Protein AF-A0AAT9I0G4-F1 (afdb_monomer_lite)

Foldseek 3Di:
DDDPVRVVVVVVCVVVVDDPPDWPDPDDQQLDLVSLVVLVVQLVVCVVVVVVVSNVVSCCSQCNPGPSNVSSVVSVVVVPDDPPDD

Radius of gyration: 19.31 Å; chains: 1; bounding box: 54×39×40 Å

pLDDT: mean 76.31, std 15.45, range [47.84, 97.44]

Secondary structure (DSSP, 8-state):
---HHHHHHHHHHHHHH----S-S--S----SHHHHHHHHHHHHHHHHHT-HHHHHHHHHHHHSS-TTHHHHHHHHHHHHSPP---

Sequence (86 aa):
MHGPFEEQAARVAELVGKRPTQCPCETGHPTDREAVTGLLDEADSARKAGDIEALRGHLTRLLGPCPAAPTRAAVMRDIVKPPQKG

Structure (mmCIF, N/CA/C/O backbone):
data_AF-A0AAT9I0G4-F1
#
_entry.id   AF-A0AAT9I0G4-F1
#
loop_
_atom_site.group_PDB
_atom_site.id
_atom_site.type_symbol
_atom_site.label_atom_id
_atom_site.label_alt_id
_atom_site.label_comp_id
_atom_site.label_asym_id
_atom_site.label_entity_id
_atom_site.label_seq_id
_atom_site.pdbx_PDB_ins_code
_atom_site.Cartn_x
_atom_site.Cartn_y
_atom_site.Cartn_z
_atom_site.occupancy
_atom_site.B_iso_or_equiv
_atom_site.auth_seq_id
_atom_site.auth_comp_id
_atom_site.auth_asym_id
_atom_site.auth_atom_id
_atom_site.pdbx_PDB_model_num
ATOM 1 N N . MET A 1 1 ? 41.391 -6.437 -24.941 1.00 51.34 1 MET A N 1
ATOM 2 C CA . MET A 1 1 ? 41.682 -6.416 -23.495 1.00 51.34 1 MET A CA 1
ATOM 3 C C . MET A 1 1 ? 40.816 -5.304 -22.940 1.00 51.34 1 MET A C 1
ATOM 5 O O . MET A 1 1 ? 41.146 -4.149 -23.171 1.00 51.34 1 MET A O 1
ATOM 9 N N . HIS A 1 2 ? 39.640 -5.643 -22.413 1.00 55.72 2 HIS A N 1
ATOM 10 C CA . HIS A 1 2 ? 38.706 -4.633 -21.922 1.00 55.72 2 HIS A CA 1
ATOM 11 C C . HIS A 1 2 ? 39.220 -4.082 -20.595 1.00 55.72 2 HIS A C 1
ATOM 13 O O . HIS A 1 2 ? 39.708 -4.838 -19.757 1.00 55.72 2 HIS A O 1
ATOM 19 N N . GLY A 1 3 ? 39.211 -2.760 -20.450 1.00 47.84 3 GLY A N 1
ATOM 20 C CA . GLY A 1 3 ? 39.686 -2.108 -19.233 1.00 47.84 3 GLY A CA 1
ATOM 21 C C . GLY A 1 3 ? 38.763 -2.419 -18.046 1.00 47.84 3 GLY A C 1
ATOM 22 O O . GLY A 1 3 ? 37.586 -2.721 -18.251 1.00 47.84 3 GLY A O 1
ATOM 23 N N . PRO A 1 4 ? 39.236 -2.281 -16.795 1.00 64.88 4 PRO A N 1
ATOM 24 C CA . PRO A 1 4 ? 38.445 -2.601 -15.599 1.00 64.88 4 PRO A CA 1
ATOM 25 C C . PRO A 1 4 ? 37.111 -1.831 -15.528 1.00 64.88 4 PRO A C 1
ATOM 27 O O . PRO A 1 4 ? 36.131 -2.324 -14.975 1.00 64.88 4 PRO A O 1
ATOM 30 N N . PHE A 1 5 ? 37.043 -0.650 -16.146 1.00 62.81 5 PHE A N 1
ATOM 31 C CA . PHE A 1 5 ? 35.824 0.154 -16.254 1.00 62.81 5 PHE A CA 1
ATOM 32 C C . PHE A 1 5 ? 34.792 -0.413 -17.239 1.00 62.81 5 PHE A C 1
ATOM 34 O O . PHE A 1 5 ? 33.592 -0.294 -17.002 1.00 62.81 5 PHE A O 1
ATOM 41 N N . GLU A 1 6 ? 35.231 -1.048 -18.326 1.00 69.38 6 GLU A N 1
ATOM 42 C CA . GLU A 1 6 ? 34.345 -1.646 -19.332 1.00 69.38 6 GLU A CA 1
ATOM 43 C C . GLU A 1 6 ? 33.714 -2.936 -18.795 1.00 69.38 6 GLU A C 1
ATOM 45 O O . GLU A 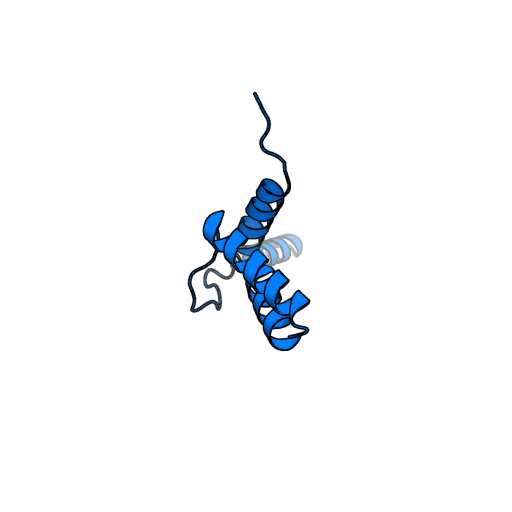1 6 ? 32.519 -3.166 -18.974 1.00 69.38 6 GLU A O 1
ATOM 50 N N . GLU A 1 7 ? 34.480 -3.727 -18.038 1.00 66.31 7 GLU A N 1
ATOM 51 C CA . GLU A 1 7 ? 33.959 -4.890 -17.311 1.00 66.31 7 GLU A CA 1
ATOM 52 C C . GLU A 1 7 ? 32.967 -4.483 -16.213 1.00 66.31 7 GLU A C 1
ATOM 54 O O . GLU A 1 7 ? 31.945 -5.143 -16.011 1.00 66.31 7 GLU A O 1
ATOM 59 N N . GLN A 1 8 ? 33.223 -3.368 -15.523 1.00 67.56 8 GLN A N 1
ATOM 60 C CA . GLN A 1 8 ? 32.311 -2.832 -14.517 1.00 67.56 8 GLN A CA 1
ATOM 61 C C . GLN A 1 8 ? 31.013 -2.308 -15.148 1.00 67.56 8 GLN A C 1
ATOM 63 O O . GLN A 1 8 ? 29.931 -2.603 -14.642 1.00 67.56 8 GLN A O 1
ATOM 68 N N . ALA A 1 9 ? 31.097 -1.596 -16.274 1.00 68.94 9 ALA A N 1
ATOM 69 C CA . ALA A 1 9 ? 29.931 -1.129 -17.021 1.00 68.94 9 ALA A CA 1
ATOM 70 C C . ALA A 1 9 ? 29.087 -2.297 -17.557 1.00 68.94 9 ALA A C 1
ATOM 72 O O . ALA A 1 9 ? 27.862 -2.267 -17.440 1.00 68.94 9 ALA A O 1
ATOM 73 N N . ALA A 1 10 ? 29.727 -3.357 -18.062 1.00 68.81 10 ALA A N 1
ATOM 74 C CA . ALA A 1 10 ? 29.046 -4.573 -18.500 1.00 68.81 10 ALA A CA 1
ATOM 75 C C . ALA A 1 10 ? 28.327 -5.282 -17.339 1.00 68.81 10 ALA A C 1
ATOM 77 O O . ALA A 1 10 ? 27.159 -5.643 -17.471 1.00 68.81 10 ALA A O 1
ATOM 78 N N . ARG A 1 11 ? 28.970 -5.404 -16.168 1.00 66.56 11 ARG A N 1
ATOM 79 C CA . ARG A 1 11 ? 28.347 -5.983 -14.962 1.00 66.56 11 ARG A CA 1
ATOM 80 C C . ARG A 1 11 ? 27.181 -5.148 -14.436 1.00 66.56 11 ARG A C 1
ATOM 82 O O . ARG A 1 11 ? 26.167 -5.703 -14.023 1.00 66.56 11 ARG A O 1
ATOM 89 N N . VAL A 1 12 ? 27.298 -3.821 -14.457 1.00 67.06 12 VAL A N 1
ATOM 90 C CA . VAL A 1 12 ? 26.193 -2.925 -14.085 1.00 67.06 12 V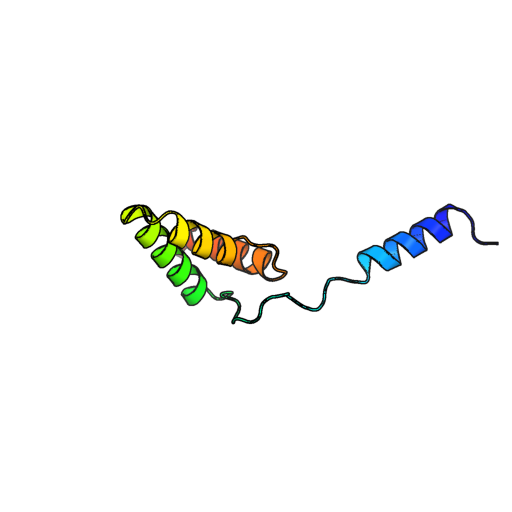AL A CA 1
ATOM 91 C C . VAL A 1 12 ? 25.042 -3.063 -15.081 1.00 67.06 12 VAL A C 1
ATOM 93 O O . VAL A 1 12 ? 23.897 -3.179 -14.657 1.00 67.06 12 VAL A O 1
ATOM 96 N N . ALA A 1 13 ? 25.316 -3.130 -16.386 1.00 65.19 13 ALA A N 1
ATOM 97 C CA . ALA A 1 13 ? 24.291 -3.365 -17.401 1.00 65.19 13 ALA A CA 1
ATOM 98 C C . ALA A 1 13 ? 23.600 -4.731 -17.234 1.00 65.19 13 ALA A C 1
ATOM 100 O O . ALA A 1 13 ? 22.388 -4.827 -17.409 1.00 65.19 13 ALA A O 1
ATOM 101 N N . GLU A 1 14 ? 24.333 -5.770 -16.831 1.00 66.88 14 GLU A N 1
ATOM 102 C CA . GLU A 1 14 ? 23.784 -7.101 -16.553 1.00 66.88 14 GLU A CA 1
ATOM 103 C C . GLU A 1 14 ? 22.876 -7.116 -15.306 1.00 66.88 14 GLU A C 1
ATOM 105 O O . GLU A 1 14 ? 21.811 -7.738 -15.318 1.00 66.88 14 GLU A O 1
ATOM 110 N N . LEU A 1 15 ? 23.251 -6.373 -14.256 1.00 60.88 15 LEU A N 1
ATOM 111 C CA . LEU A 1 15 ? 22.475 -6.224 -13.017 1.00 60.88 15 LEU A CA 1
ATOM 112 C C . LEU A 1 15 ? 21.242 -5.323 -13.184 1.00 60.88 15 LEU A C 1
ATOM 114 O O . LEU A 1 15 ? 20.190 -5.600 -12.614 1.00 60.88 15 LEU A O 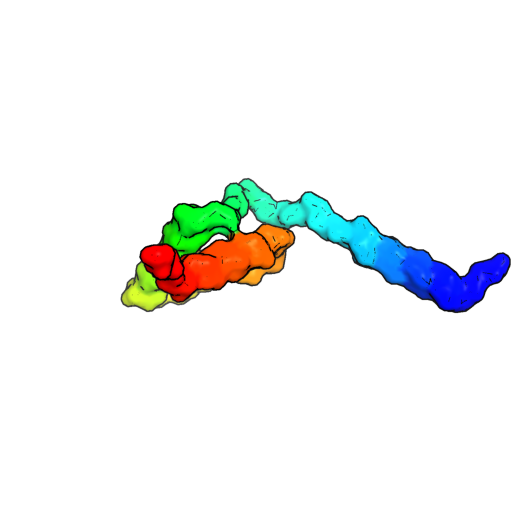1
ATOM 118 N N . VAL A 1 16 ? 21.355 -4.249 -13.968 1.00 62.47 16 VAL A N 1
ATOM 119 C CA . VAL A 1 16 ? 20.268 -3.286 -14.217 1.00 62.47 16 VAL A CA 1
ATOM 120 C C . VAL A 1 16 ? 19.322 -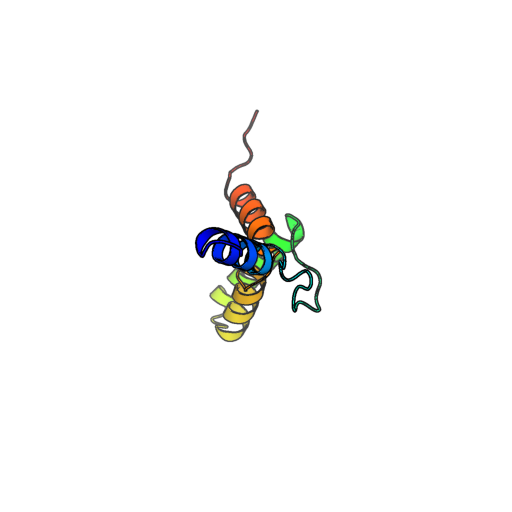3.779 -15.322 1.00 62.47 16 VAL A C 1
ATOM 122 O O . VAL A 1 16 ? 18.131 -3.471 -15.300 1.00 62.47 16 VAL A O 1
ATOM 125 N N . GLY A 1 17 ? 19.823 -4.579 -16.269 1.00 52.41 17 GLY A N 1
ATOM 126 C CA . GLY A 1 17 ? 19.071 -5.083 -17.419 1.00 52.41 17 GLY A CA 1
ATOM 127 C C . GLY A 1 17 ? 18.020 -6.142 -17.081 1.00 52.41 17 GLY A C 1
ATOM 128 O O . GLY A 1 17 ? 17.044 -6.292 -17.814 1.00 52.41 17 GLY A O 1
ATOM 129 N N . LYS A 1 18 ? 18.154 -6.846 -15.952 1.00 52.62 18 LYS A N 1
ATOM 130 C CA . LYS A 1 18 ? 17.149 -7.810 -15.485 1.00 52.62 18 LYS A CA 1
ATOM 131 C C . LYS A 1 18 ? 16.325 -7.204 -14.357 1.00 52.62 18 LYS A C 1
ATOM 133 O O . LYS A 1 18 ? 16.457 -7.581 -13.195 1.00 52.62 18 LYS A O 1
ATOM 138 N N . ARG A 1 19 ? 15.396 -6.303 -14.704 1.00 50.69 19 ARG A N 1
ATOM 139 C CA . ARG A 1 19 ? 14.204 -6.139 -13.857 1.00 50.69 19 ARG A CA 1
ATOM 140 C C . ARG A 1 19 ? 13.601 -7.535 -13.680 1.00 50.69 19 ARG A C 1
ATOM 142 O O . ARG A 1 19 ? 13.438 -8.215 -14.694 1.00 50.69 19 ARG A O 1
ATOM 149 N N . PRO A 1 20 ? 13.248 -7.968 -12.461 1.00 50.97 20 PRO A N 1
ATOM 150 C CA . PRO A 1 20 ? 12.386 -9.125 -12.299 1.00 50.97 20 PRO A CA 1
ATOM 151 C C . PRO A 1 20 ? 11.119 -8.857 -13.120 1.00 50.97 20 PRO A C 1
ATOM 153 O O . PRO A 1 20 ? 10.296 -8.018 -12.760 1.00 50.97 20 PRO A O 1
ATOM 156 N N . THR A 1 21 ? 11.011 -9.487 -14.288 1.00 51.62 21 THR A N 1
ATOM 157 C CA . THR A 1 21 ? 9.845 -9.392 -15.178 1.00 51.62 21 THR A CA 1
ATOM 158 C C . THR A 1 21 ? 8.655 -10.146 -14.600 1.00 51.62 21 THR A C 1
ATOM 160 O O . THR A 1 21 ? 7.529 -9.975 -15.054 1.00 51.62 21 THR A O 1
ATOM 163 N N . GLN A 1 22 ? 8.901 -10.958 -13.575 1.00 52.28 22 GLN A N 1
ATOM 164 C CA . GLN A 1 22 ? 7.919 -11.775 -12.894 1.00 52.28 22 GLN A CA 1
ATOM 165 C C . GLN A 1 22 ? 7.700 -11.198 -11.496 1.00 52.28 22 GLN A C 1
ATOM 167 O O . GLN A 1 22 ? 8.590 -11.215 -10.646 1.00 52.28 22 GLN A O 1
ATOM 172 N N . CYS A 1 23 ? 6.509 -10.645 -11.270 1.00 60.88 23 CYS A N 1
ATOM 173 C CA . CYS A 1 23 ? 6.028 -10.423 -9.913 1.00 60.88 23 CYS A CA 1
ATOM 174 C C . CYS A 1 23 ? 5.826 -11.806 -9.279 1.00 60.88 23 CYS A C 1
ATOM 176 O O . CYS A 1 23 ? 5.181 -12.637 -9.918 1.00 60.88 23 CYS A O 1
ATOM 178 N N . PRO A 1 24 ? 6.289 -12.070 -8.046 1.00 59.56 24 PRO A N 1
ATOM 179 C CA . PRO A 1 24 ? 5.994 -13.315 -7.319 1.00 59.56 24 PRO A CA 1
ATOM 180 C C . PRO A 1 24 ? 4.519 -13.403 -6.871 1.00 59.56 24 PRO A C 1
ATOM 182 O O . PRO A 1 24 ? 4.188 -13.988 -5.848 1.00 59.56 24 PRO A O 1
ATOM 185 N N . CYS A 1 25 ? 3.631 -12.722 -7.579 1.00 64.44 25 CYS A N 1
ATOM 186 C CA . CYS A 1 25 ? 2.324 -12.321 -7.117 1.00 64.44 25 CYS A CA 1
ATOM 187 C C . CYS A 1 25 ? 1.296 -13.103 -7.927 1.00 64.44 25 CYS A C 1
ATOM 189 O O . CYS A 1 25 ? 1.100 -12.823 -9.104 1.00 64.44 25 CYS A O 1
ATOM 191 N N . GLU A 1 26 ? 0.663 -14.092 -7.306 1.00 59.12 26 GLU A N 1
ATOM 192 C CA . GLU A 1 26 ? -0.313 -14.974 -7.968 1.00 59.12 26 GLU A CA 1
ATOM 193 C C . GLU A 1 26 ? -1.710 -14.336 -8.089 1.00 59.12 26 GLU A C 1
ATOM 195 O O . GLU A 1 26 ? -2.586 -14.840 -8.785 1.00 59.12 26 GLU A O 1
ATOM 200 N N . THR A 1 27 ? -1.924 -13.198 -7.425 1.00 60.34 27 THR A N 1
ATOM 201 C CA . THR A 1 27 ? -3.206 -12.483 -7.363 1.00 60.34 27 THR A CA 1
ATOM 202 C C . THR A 1 27 ? -3.180 -11.172 -8.140 1.00 60.34 27 THR A C 1
ATOM 204 O O . THR A 1 27 ? -2.152 -10.493 -8.179 1.00 60.34 27 THR A O 1
ATOM 207 N N . GLY A 1 28 ? -4.348 -10.754 -8.643 1.00 65.62 28 GLY A N 1
ATOM 208 C CA . GLY A 1 28 ? -4.545 -9.458 -9.293 1.00 65.62 28 GLY A CA 1
ATOM 209 C C . GLY A 1 28 ? -3.975 -8.288 -8.484 1.00 65.62 28 GLY A C 1
ATOM 210 O O . GLY A 1 28 ? -4.164 -8.193 -7.264 1.00 65.62 28 GLY A O 1
ATOM 211 N N . HIS A 1 29 ? -3.251 -7.410 -9.179 1.00 71.06 29 HIS A N 1
ATOM 212 C CA . HIS A 1 29 ? -2.634 -6.232 -8.593 1.00 71.06 29 HIS A CA 1
ATOM 213 C C . HIS A 1 29 ? -3.655 -5.108 -8.455 1.00 71.06 29 HIS A C 1
ATOM 215 O O . HIS A 1 29 ? -4.134 -4.608 -9.469 1.00 71.06 29 HIS A O 1
ATOM 221 N N . PRO A 1 30 ? -3.951 -4.661 -7.229 1.00 75.31 30 PRO A N 1
ATOM 222 C CA . PRO A 1 30 ? -4.844 -3.538 -7.013 1.00 75.31 30 PRO A CA 1
ATOM 223 C C . PRO A 1 30 ? -4.090 -2.274 -7.426 1.00 75.31 30 PRO A C 1
ATOM 225 O O . PRO A 1 30 ? -3.294 -1.762 -6.649 1.00 75.31 30 PRO A O 1
ATOM 228 N N . THR A 1 31 ? -4.226 -1.835 -8.674 1.00 82.06 31 THR A N 1
ATOM 229 C CA . THR A 1 31 ? -3.504 -0.665 -9.212 1.00 82.06 31 THR A CA 1
ATOM 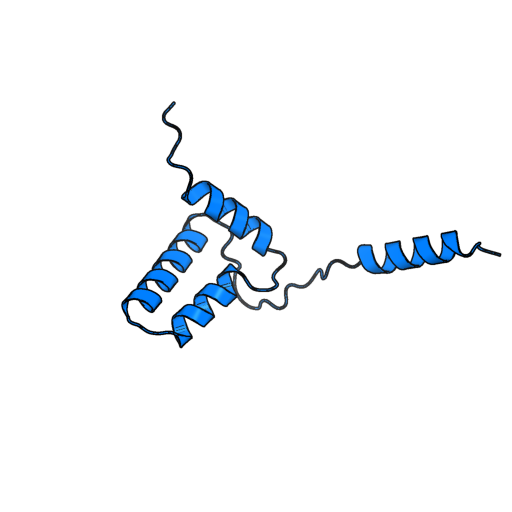230 C C . THR A 1 31 ? -4.413 0.460 -9.663 1.00 82.06 31 THR A C 1
ATOM 232 O O . THR A 1 31 ? -3.911 1.543 -9.943 1.00 82.06 31 THR A O 1
ATOM 235 N N . ASP A 1 32 ? -5.719 0.229 -9.740 1.00 87.44 32 ASP A N 1
ATOM 236 C CA . ASP A 1 32 ? -6.703 1.286 -9.933 1.00 87.44 32 ASP A CA 1
ATOM 237 C C . ASP A 1 32 ? -7.162 1.875 -8.588 1.00 87.44 32 ASP A C 1
ATOM 239 O O . ASP A 1 32 ? -6.835 1.388 -7.502 1.00 87.44 32 ASP A O 1
ATOM 243 N N . ARG A 1 33 ? -7.907 2.977 -8.674 1.00 87.31 33 ARG A N 1
ATOM 244 C CA . ARG A 1 33 ? -8.362 3.736 -7.508 1.00 87.31 33 ARG A CA 1
ATOM 245 C C . ARG A 1 33 ? -9.324 2.949 -6.628 1.00 87.31 33 ARG A C 1
ATOM 247 O O . ARG A 1 33 ? -9.235 3.067 -5.408 1.00 87.31 33 ARG A O 1
ATOM 254 N N . GLU A 1 34 ? -10.227 2.187 -7.228 1.00 88.44 34 GLU A N 1
ATOM 255 C CA . GLU A 1 34 ? -11.274 1.457 -6.516 1.00 88.44 34 GLU A CA 1
ATOM 256 C C . GLU A 1 34 ? -10.656 0.316 -5.707 1.00 88.44 34 GLU A C 1
ATOM 258 O O . GLU A 1 34 ? -10.832 0.248 -4.493 1.00 88.44 34 GLU A O 1
ATOM 263 N N . ALA A 1 35 ? -9.812 -0.491 -6.348 1.00 87.06 35 ALA A N 1
ATOM 264 C CA . ALA A 1 35 ? -9.118 -1.604 -5.722 1.00 87.06 35 ALA A CA 1
ATOM 265 C C . ALA A 1 35 ? -8.150 -1.154 -4.614 1.00 87.06 35 ALA A C 1
ATOM 267 O O . ALA A 1 35 ? -8.035 -1.812 -3.580 1.00 87.06 35 ALA A O 1
ATOM 268 N N . VAL A 1 36 ? -7.448 -0.028 -4.801 1.00 89.56 36 VAL A N 1
ATOM 269 C CA . VAL A 1 36 ? -6.570 0.537 -3.760 1.00 89.56 36 VAL A CA 1
ATOM 270 C C . VAL A 1 36 ? -7.380 1.091 -2.587 1.00 89.56 36 VAL A C 1
ATOM 272 O O . VAL A 1 36 ? -6.981 0.887 -1.443 1.00 89.56 36 VAL A O 1
ATOM 275 N N . THR A 1 37 ? -8.508 1.758 -2.850 1.00 90.75 37 THR A N 1
ATOM 276 C CA . THR A 1 37 ? -9.400 2.267 -1.792 1.00 90.75 37 THR A CA 1
ATOM 277 C C . THR A 1 37 ? -9.982 1.121 -0.971 1.00 90.75 37 THR A C 1
ATOM 279 O O . THR A 1 37 ? -9.859 1.140 0.248 1.00 90.75 37 THR A O 1
ATOM 282 N N . GLY A 1 38 ? -10.494 0.073 -1.624 1.00 90.62 38 GLY A N 1
ATOM 283 C CA . GLY A 1 38 ? -11.046 -1.093 -0.930 1.00 90.62 38 GLY A CA 1
ATOM 284 C C . GLY A 1 38 ? -10.042 -1.751 0.023 1.00 90.62 38 GLY A C 1
ATOM 285 O O . GLY A 1 38 ? -10.375 -2.057 1.162 1.00 90.62 38 GLY A O 1
ATOM 286 N N . LEU A 1 39 ? -8.773 -1.874 -0.380 1.00 89.62 39 LEU A N 1
ATOM 287 C CA . LEU A 1 39 ? -7.729 -2.418 0.499 1.00 89.62 39 LEU A CA 1
ATOM 288 C C . LEU A 1 39 ? -7.365 -1.510 1.674 1.00 89.62 39 LEU A C 1
ATOM 290 O O . LEU A 1 39 ? -6.965 -2.008 2.726 1.00 89.62 39 LEU A O 1
ATOM 294 N N . LEU A 1 40 ? -7.460 -0.191 1.501 1.00 91.62 40 LEU A N 1
ATOM 295 C CA . LEU A 1 40 ? -7.281 0.754 2.603 1.00 91.62 40 LEU A CA 1
ATOM 296 C C . LEU A 1 40 ? -8.440 0.653 3.602 1.00 91.62 40 LEU A C 1
ATOM 298 O O . LEU A 1 40 ? -8.190 0.677 4.806 1.00 91.62 40 LEU A O 1
ATOM 302 N N . ASP A 1 41 ? -9.670 0.473 3.120 1.00 94.25 41 ASP A N 1
ATOM 303 C CA . ASP A 1 41 ? -10.858 0.294 3.961 1.00 94.25 41 ASP A CA 1
ATOM 304 C C . ASP A 1 41 ? -10.817 -1.036 4.732 1.00 94.25 41 ASP A C 1
ATOM 306 O O . ASP A 1 41 ? -11.121 -1.076 5.929 1.00 94.25 41 ASP A O 1
ATOM 310 N N . GLU A 1 42 ? -10.376 -2.120 4.086 1.00 93.88 42 GLU A N 1
ATOM 311 C CA . GLU A 1 42 ? -10.115 -3.410 4.738 1.00 93.88 42 GLU A CA 1
ATOM 312 C C . GLU A 1 42 ? -9.038 -3.279 5.827 1.00 93.88 42 GLU A C 1
ATOM 314 O O . GLU A 1 42 ? -9.234 -3.729 6.958 1.00 93.88 42 GLU A O 1
ATOM 319 N N . ALA A 1 43 ? -7.924 -2.601 5.527 1.00 93.75 43 ALA A N 1
ATOM 320 C CA . ALA A 1 43 ? -6.861 -2.356 6.499 1.00 93.75 43 ALA A CA 1
ATOM 321 C C . ALA A 1 43 ? -7.346 -1.507 7.689 1.00 93.75 43 ALA A C 1
ATOM 323 O O . ALA A 1 43 ? -7.027 -1.818 8.839 1.00 93.75 43 ALA A O 1
ATOM 324 N N . ASP A 1 44 ? -8.135 -0.456 7.454 1.00 95.44 44 ASP A N 1
ATOM 325 C CA . ASP A 1 44 ? -8.700 0.358 8.535 1.00 95.44 44 ASP A CA 1
ATOM 326 C C . ASP A 1 44 ? -9.715 -0.428 9.378 1.00 95.44 44 ASP A C 1
ATOM 328 O O . ASP A 1 44 ? -9.746 -0.289 10.603 1.00 95.44 44 ASP A O 1
ATOM 332 N N . SER A 1 45 ? -10.493 -1.310 8.749 1.00 95.75 45 SER A N 1
ATOM 333 C CA . SER A 1 45 ? -11.419 -2.211 9.441 1.00 95.75 45 SER A CA 1
ATOM 334 C C . SER A 1 45 ? -10.674 -3.196 10.344 1.00 95.75 45 SER A C 1
ATOM 336 O O . SER A 1 45 ? -11.005 -3.303 11.526 1.00 95.75 45 SER A O 1
ATOM 338 N N . ALA A 1 46 ? -9.611 -3.837 9.844 1.00 97.06 46 ALA A N 1
ATOM 339 C CA . ALA A 1 46 ? -8.754 -4.719 10.640 1.00 97.06 46 ALA A CA 1
ATOM 340 C C . ALA A 1 46 ? -8.101 -3.971 11.816 1.00 97.06 46 ALA A C 1
ATOM 342 O O . ALA A 1 46 ? -8.104 -4.450 12.952 1.00 97.06 46 ALA A O 1
ATOM 343 N N . ARG A 1 47 ? -7.626 -2.739 11.579 1.00 96.94 47 ARG A N 1
ATOM 344 C CA . ARG A 1 47 ? -7.086 -1.859 12.626 1.00 96.94 47 ARG A CA 1
ATOM 345 C C . ARG A 1 47 ? -8.120 -1.563 13.714 1.00 96.94 47 ARG A C 1
ATOM 347 O O . ARG A 1 47 ? -7.789 -1.646 14.894 1.00 96.94 47 ARG A O 1
ATOM 354 N N . LYS A 1 48 ? -9.353 -1.212 13.337 1.00 97.44 48 LYS A N 1
ATOM 355 C CA . LYS A 1 48 ? -10.454 -0.926 14.276 1.00 97.44 48 LYS A CA 1
ATOM 356 C C . LYS A 1 48 ? -10.872 -2.160 15.076 1.00 97.44 48 LYS A C 1
ATOM 358 O O . LYS A 1 48 ? -11.209 -2.024 16.247 1.00 97.44 48 LYS A O 1
ATOM 363 N N . ALA A 1 49 ? -10.825 -3.339 14.459 1.00 96.94 49 ALA A N 1
ATOM 364 C CA . ALA A 1 49 ? -11.130 -4.614 15.104 1.00 96.94 49 ALA A CA 1
ATOM 365 C C . ALA A 1 49 ? -10.000 -5.128 16.018 1.00 96.94 49 ALA A C 1
ATOM 367 O O . ALA A 1 49 ? -10.210 -6.079 16.766 1.00 96.94 49 ALA A O 1
ATOM 368 N N . GLY A 1 50 ? -8.807 -4.523 15.966 1.00 96.88 50 GLY A N 1
ATOM 369 C CA . GLY A 1 50 ? -7.627 -5.024 16.673 1.00 96.88 50 GLY A CA 1
ATOM 370 C C . GLY A 1 50 ? -7.041 -6.303 16.063 1.00 96.88 50 GLY A C 1
ATOM 371 O O . GLY A 1 50 ? -6.209 -6.948 16.698 1.00 96.88 50 GLY A O 1
ATOM 372 N N . ASP A 1 51 ? -7.442 -6.665 14.841 1.00 97.38 51 ASP A N 1
ATOM 373 C CA . ASP A 1 51 ? -6.929 -7.831 14.124 1.00 97.38 51 ASP A CA 1
ATOM 374 C C . ASP A 1 51 ? -5.588 -7.491 13.458 1.00 97.38 51 ASP A C 1
ATOM 376 O O . ASP A 1 51 ? -5.498 -7.031 12.315 1.00 97.38 51 ASP A O 1
ATOM 380 N N . ILE A 1 52 ? -4.516 -7.670 14.230 1.00 96.12 52 ILE A N 1
ATOM 381 C CA . ILE A 1 52 ? -3.156 -7.322 13.814 1.00 96.12 52 ILE A CA 1
ATOM 382 C C . ILE A 1 52 ? -2.643 -8.238 12.695 1.00 96.12 52 ILE A C 1
ATOM 384 O O . ILE A 1 52 ? -1.841 -7.791 11.870 1.00 96.12 52 ILE A O 1
ATOM 388 N N . GLU A 1 53 ? -3.084 -9.498 12.643 1.00 95.56 53 GLU A N 1
ATOM 389 C CA . GLU A 1 53 ? -2.665 -10.429 11.592 1.00 95.56 53 GLU A CA 1
ATOM 390 C C . GLU A 1 53 ? -3.289 -10.053 10.250 1.00 95.56 53 GLU A C 1
ATOM 392 O O . GLU A 1 53 ? -2.557 -9.905 9.263 1.00 95.56 53 GLU A O 1
ATOM 397 N N . ALA A 1 54 ? -4.599 -9.787 10.224 1.00 92.88 54 ALA A N 1
ATOM 398 C CA . ALA A 1 54 ? -5.272 -9.295 9.027 1.00 92.88 54 ALA A CA 1
ATOM 399 C C . ALA A 1 54 ? -4.677 -7.955 8.573 1.00 92.88 54 ALA A C 1
ATOM 401 O O . ALA A 1 54 ? -4.302 -7.802 7.407 1.00 92.88 54 ALA A O 1
ATOM 402 N N . LEU A 1 55 ? -4.484 -7.007 9.501 1.00 94.75 55 LEU A N 1
ATOM 403 C CA . LEU A 1 55 ? -3.871 -5.711 9.199 1.00 94.75 55 LEU A CA 1
ATOM 404 C C . LEU A 1 55 ? -2.492 -5.874 8.544 1.00 94.75 55 LEU A C 1
ATOM 406 O O . LEU A 1 55 ? -2.206 -5.226 7.534 1.00 94.75 55 LEU A O 1
ATOM 410 N N . ARG A 1 56 ? -1.638 -6.755 9.080 1.00 92.44 56 ARG A N 1
ATOM 411 C CA . ARG A 1 56 ? -0.323 -7.040 8.491 1.00 92.44 56 ARG A CA 1
ATOM 412 C C . ARG A 1 56 ? -0.462 -7.591 7.072 1.00 92.44 56 ARG A C 1
ATOM 414 O O . ARG A 1 56 ? 0.254 -7.125 6.190 1.00 92.44 56 ARG A O 1
ATOM 421 N N . GLY A 1 57 ? -1.395 -8.513 6.836 1.00 89.56 57 GLY A N 1
ATOM 422 C CA . GLY A 1 57 ? -1.680 -9.059 5.507 1.00 89.56 57 GLY A CA 1
ATOM 423 C C . GLY A 1 57 ? -2.073 -7.982 4.490 1.00 89.56 57 GLY A C 1
ATOM 424 O O . GLY A 1 57 ? -1.472 -7.899 3.413 1.00 89.56 57 GLY A O 1
ATOM 425 N N . HIS A 1 58 ? -3.014 -7.102 4.846 1.00 90.50 58 HIS A N 1
ATOM 426 C CA . HIS A 1 58 ? -3.440 -6.002 3.973 1.00 90.50 58 HIS A CA 1
ATOM 427 C C . HIS A 1 58 ? -2.292 -5.018 3.696 1.00 90.50 58 HIS A C 1
ATOM 429 O O . HIS A 1 58 ? -2.056 -4.647 2.543 1.00 90.50 58 HIS A O 1
ATOM 435 N N . LEU A 1 59 ? -1.505 -4.651 4.716 1.00 88.38 59 LEU A N 1
ATOM 436 C CA . LEU A 1 59 ? -0.341 -3.774 4.546 1.00 88.38 59 LEU A CA 1
ATOM 437 C C . LEU A 1 59 ? 0.745 -4.410 3.674 1.00 88.38 59 LEU A C 1
ATOM 439 O O . LEU A 1 59 ? 1.313 -3.728 2.824 1.00 88.38 59 LEU A O 1
ATOM 443 N N . THR A 1 60 ? 1.014 -5.708 3.818 1.00 86.31 60 THR A N 1
ATOM 444 C CA . THR A 1 60 ? 1.947 -6.426 2.940 1.00 86.31 60 THR A CA 1
ATOM 445 C C . THR A 1 60 ? 1.448 -6.447 1.497 1.00 86.31 60 THR A C 1
ATOM 447 O O . THR A 1 60 ? 2.240 -6.256 0.577 1.00 86.31 60 THR A O 1
ATOM 450 N N . ARG A 1 61 ? 0.142 -6.600 1.263 1.00 82.06 61 ARG A N 1
ATOM 451 C CA . ARG A 1 61 ? -0.428 -6.542 -0.092 1.00 82.06 61 ARG A CA 1
ATOM 452 C C . ARG A 1 61 ? -0.301 -5.148 -0.717 1.00 82.06 61 ARG A C 1
ATOM 454 O O . ARG A 1 61 ? -0.021 -5.023 -1.911 1.00 82.06 61 ARG A O 1
ATOM 461 N N . LEU A 1 62 ? -0.454 -4.101 0.092 1.00 84.00 62 LEU A N 1
ATOM 462 C CA . LEU A 1 62 ? -0.311 -2.710 -0.336 1.00 84.00 62 LEU A CA 1
ATOM 463 C C . LEU A 1 62 ? 1.157 -2.315 -0.576 1.00 84.00 62 LEU A C 1
ATOM 465 O O . LEU A 1 62 ? 1.480 -1.748 -1.623 1.00 84.00 62 LEU A O 1
ATOM 469 N N . LEU A 1 63 ? 2.052 -2.644 0.355 1.00 83.38 63 LEU A N 1
ATOM 470 C CA . LEU A 1 63 ? 3.413 -2.096 0.456 1.00 83.38 63 LEU A CA 1
ATOM 471 C C . LEU A 1 63 ? 4.525 -3.106 0.145 1.00 83.38 63 LEU A C 1
ATOM 473 O O . LEU A 1 63 ? 5.699 -2.745 0.150 1.00 83.38 63 LEU A O 1
ATOM 477 N N . GLY A 1 64 ? 4.175 -4.368 -0.094 1.00 78.38 64 GLY A N 1
ATOM 478 C CA . GLY A 1 64 ? 5.137 -5.447 -0.283 1.00 78.38 64 GLY A CA 1
ATOM 479 C C . GLY A 1 64 ? 6.053 -5.259 -1.498 1.00 78.38 64 GLY A C 1
ATOM 480 O O . GLY A 1 64 ? 5.773 -4.429 -2.373 1.00 78.38 64 GLY A O 1
ATOM 481 N N . PRO A 1 65 ? 7.136 -6.057 -1.582 1.00 71.62 65 PRO A N 1
ATOM 482 C CA . PRO A 1 65 ? 8.116 -6.008 -2.664 1.00 71.62 65 PRO A CA 1
ATOM 483 C C . PRO A 1 65 ? 7.468 -6.461 -3.978 1.00 71.62 65 PRO A C 1
ATOM 485 O O . PRO A 1 65 ? 7.451 -7.634 -4.337 1.00 71.62 65 PRO A O 1
ATOM 488 N 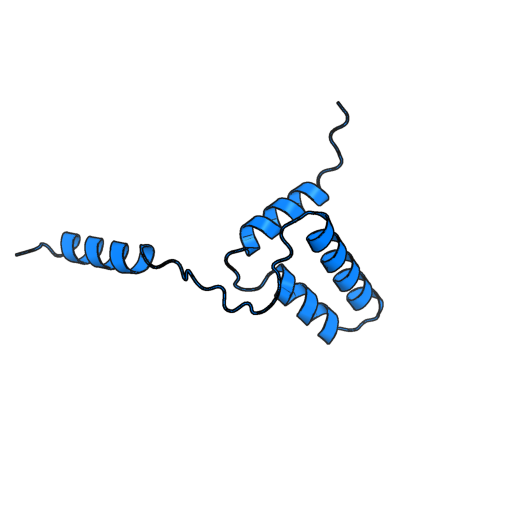N . CYS A 1 66 ? 6.872 -5.504 -4.678 1.00 77.38 66 CYS A N 1
ATOM 489 C CA . CYS A 1 66 ? 6.051 -5.721 -5.855 1.00 77.38 66 CYS A CA 1
ATOM 490 C C . CYS A 1 66 ? 6.368 -4.620 -6.878 1.00 77.38 66 CYS A C 1
ATOM 492 O O . CYS A 1 66 ? 6.312 -3.441 -6.520 1.00 77.38 66 CYS A O 1
ATOM 494 N N . PRO A 1 67 ? 6.632 -4.949 -8.157 1.00 76.50 67 PRO A N 1
ATOM 495 C CA . PRO A 1 67 ? 6.857 -3.948 -9.202 1.00 76.50 67 PRO A CA 1
ATOM 496 C C . PRO A 1 67 ? 5.697 -2.959 -9.386 1.00 76.50 67 PRO A C 1
ATOM 498 O O . PRO A 1 67 ? 5.918 -1.853 -9.867 1.00 76.50 67 PRO A O 1
ATOM 501 N N . ALA A 1 68 ? 4.476 -3.327 -8.977 1.00 79.19 68 ALA A N 1
ATOM 502 C CA . ALA A 1 68 ? 3.299 -2.458 -9.005 1.00 79.19 68 ALA A CA 1
ATOM 503 C C . ALA A 1 68 ? 3.163 -1.545 -7.764 1.00 79.19 68 ALA A C 1
ATOM 505 O O . ALA A 1 68 ? 2.248 -0.722 -7.705 1.00 79.19 68 ALA A O 1
ATOM 506 N N . ALA A 1 69 ? 4.057 -1.653 -6.772 1.00 82.44 69 ALA A N 1
ATOM 507 C CA . ALA A 1 69 ? 4.043 -0.802 -5.580 1.00 82.44 69 ALA A CA 1
ATOM 508 C C . ALA A 1 69 ? 4.149 0.707 -5.896 1.00 82.44 69 ALA A C 1
ATOM 510 O O . ALA A 1 69 ? 3.384 1.473 -5.307 1.00 82.44 69 ALA A O 1
ATOM 511 N N . PRO A 1 70 ? 4.989 1.171 -6.849 1.00 81.94 70 PRO A N 1
ATOM 512 C CA . PRO A 1 70 ? 5.028 2.585 -7.225 1.00 81.94 70 PRO A CA 1
ATOM 513 C C . PRO A 1 70 ? 3.693 3.091 -7.783 1.00 81.94 70 PRO A C 1
ATOM 515 O O . PRO A 1 70 ? 3.283 4.205 -7.458 1.00 81.94 70 PRO A O 1
ATOM 518 N N . THR A 1 71 ? 2.990 2.268 -8.570 1.00 84.31 71 THR A N 1
ATOM 519 C CA . THR A 1 71 ? 1.664 2.596 -9.114 1.00 84.31 71 THR A CA 1
ATOM 520 C C . THR A 1 71 ? 0.638 2.746 -7.996 1.00 84.31 71 THR A C 1
ATOM 522 O O . THR A 1 71 ? -0.063 3.752 -7.941 1.00 84.31 71 THR A O 1
ATOM 525 N N . ARG A 1 72 ? 0.611 1.816 -7.031 1.00 87.62 72 ARG A N 1
ATOM 526 C CA . ARG A 1 72 ? -0.256 1.930 -5.845 1.00 87.62 72 ARG A CA 1
ATOM 527 C C . ARG A 1 72 ? 0.037 3.178 -5.029 1.00 87.62 72 ARG A C 1
ATOM 529 O O . ARG A 1 72 ? -0.884 3.894 -4.656 1.00 87.62 72 ARG A O 1
ATOM 536 N N . ALA A 1 73 ? 1.312 3.479 -4.802 1.00 85.38 73 ALA A N 1
ATOM 537 C CA . ALA A 1 73 ? 1.720 4.676 -4.078 1.00 85.38 73 ALA A CA 1
ATOM 538 C C . ALA A 1 73 ? 1.336 5.973 -4.812 1.00 85.38 73 ALA A C 1
ATOM 540 O O . ALA A 1 73 ? 1.099 6.994 -4.168 1.00 85.38 73 ALA A O 1
ATOM 541 N N . ALA A 1 74 ? 1.298 5.978 -6.149 1.00 86.06 74 ALA A N 1
ATOM 542 C CA . ALA A 1 74 ? 0.779 7.109 -6.918 1.00 86.06 74 ALA A CA 1
ATOM 543 C C . ALA A 1 74 ? -0.734 7.273 -6.696 1.00 86.06 74 ALA A C 1
ATOM 545 O O . ALA A 1 74 ? -1.172 8.344 -6.286 1.00 86.06 74 ALA A O 1
ATOM 546 N N . VAL A 1 75 ? -1.501 6.188 -6.825 1.00 86.88 75 VAL A N 1
ATOM 547 C CA . VAL A 1 75 ? -2.952 6.193 -6.583 1.00 86.88 75 VAL A CA 1
ATOM 548 C C . VAL A 1 75 ? -3.296 6.626 -5.156 1.00 86.88 75 VAL A C 1
ATOM 550 O O . VAL A 1 75 ? -4.147 7.488 -4.970 1.00 86.88 75 VAL A O 1
ATOM 553 N N . MET A 1 76 ? -2.602 6.103 -4.140 1.00 87.38 76 MET A N 1
ATOM 554 C CA . MET A 1 76 ? -2.784 6.519 -2.743 1.00 87.38 76 MET A CA 1
ATOM 555 C C . MET A 1 76 ? -2.547 8.021 -2.551 1.00 87.38 76 MET A C 1
ATOM 557 O O . MET A 1 76 ? -3.321 8.687 -1.867 1.00 87.38 76 MET A O 1
ATOM 561 N N . ARG A 1 77 ? -1.503 8.578 -3.179 1.00 86.12 77 ARG A N 1
ATOM 562 C CA . ARG A 1 77 ? -1.227 10.023 -3.131 1.00 86.12 77 ARG A CA 1
ATOM 563 C C . ARG A 1 77 ? -2.355 10.840 -3.763 1.00 86.12 77 ARG A C 1
ATOM 565 O O . ARG A 1 77 ? -2.687 11.904 -3.245 1.00 86.12 77 ARG A O 1
ATOM 572 N N . ASP A 1 78 ? -2.962 10.335 -4.831 1.00 83.50 78 ASP A N 1
ATOM 573 C CA . ASP A 1 78 ? -4.090 10.986 -5.503 1.00 83.50 78 ASP A CA 1
ATOM 574 C C . ASP A 1 78 ? -5.420 10.829 -4.752 1.00 83.50 78 ASP A C 1
ATOM 576 O O . ASP A 1 78 ? -6.305 11.669 -4.910 1.00 83.50 78 ASP A O 1
ATOM 580 N N . ILE A 1 79 ? -5.571 9.793 -3.920 1.00 80.06 79 ILE A N 1
ATOM 581 C CA . ILE A 1 79 ? -6.700 9.648 -2.986 1.00 80.06 79 ILE A CA 1
ATOM 582 C C . ILE A 1 79 ? -6.620 10.704 -1.877 1.00 80.06 79 ILE A C 1
ATOM 584 O O . ILE A 1 79 ? -7.633 11.309 -1.541 1.00 80.06 79 ILE A O 1
ATOM 588 N N . VAL A 1 80 ? -5.423 10.952 -1.334 1.00 69.94 80 VAL A N 1
ATOM 589 C CA . VAL A 1 80 ? -5.208 11.930 -0.250 1.00 69.94 80 VAL A CA 1
ATOM 590 C C . VAL A 1 80 ? -5.366 13.375 -0.733 1.00 69.94 80 VAL A C 1
ATOM 592 O O . VAL A 1 80 ? -5.719 14.254 0.055 1.00 69.94 80 VAL A O 1
ATOM 595 N N . LYS A 1 81 ? -5.135 13.653 -2.022 1.00 58.59 81 LYS A N 1
ATOM 596 C CA . LYS A 1 81 ? -5.431 14.973 -2.583 1.00 58.59 81 LYS A CA 1
ATOM 597 C C . LYS A 1 81 ? -6.952 15.171 -2.640 1.00 58.59 81 LYS A C 1
ATOM 599 O O . LYS A 1 81 ? -7.622 14.409 -3.339 1.00 58.59 81 LYS A O 1
ATOM 604 N N . PRO A 1 82 ? -7.512 16.202 -1.976 1.00 53.41 82 PRO A N 1
ATOM 605 C CA . PRO A 1 82 ? -8.906 16.555 -2.199 1.00 53.41 82 PRO A CA 1
ATOM 606 C C . PRO A 1 82 ? -9.106 16.856 -3.693 1.00 53.41 82 PRO A C 1
ATOM 608 O O . PRO A 1 82 ? -8.179 17.379 -4.326 1.00 53.41 82 PRO A O 1
ATOM 611 N N . PRO A 1 83 ? -10.274 16.529 -4.281 1.00 54.78 83 PRO A N 1
ATOM 612 C CA . PRO A 1 83 ? -10.544 16.870 -5.669 1.00 54.78 83 PRO A CA 1
ATOM 613 C C . PRO A 1 83 ? -10.318 18.372 -5.841 1.00 54.78 83 PRO A C 1
ATOM 615 O O . PRO A 1 83 ? -10.916 19.179 -5.123 1.00 54.78 83 PRO A O 1
ATOM 618 N N . GLN A 1 84 ? -9.411 18.745 -6.748 1.00 55.03 84 GLN A N 1
ATOM 619 C CA . GLN A 1 84 ? -9.225 20.145 -7.099 1.00 55.03 84 GLN A CA 1
ATOM 620 C C . GLN A 1 84 ? -10.538 20.613 -7.723 1.00 55.03 84 GLN A C 1
ATOM 622 O O . GLN A 1 84 ? -10.896 20.188 -8.819 1.00 55.03 84 GLN A O 1
ATOM 627 N N . LYS A 1 85 ? -11.298 21.419 -6.977 1.00 49.62 85 LYS A N 1
ATOM 628 C CA . LYS A 1 85 ? -12.428 22.157 -7.534 1.00 49.62 85 LYS A CA 1
ATOM 629 C C . LYS A 1 85 ? -11.843 23.125 -8.562 1.00 49.62 85 LYS A C 1
ATOM 631 O O . LYS A 1 85 ? -11.047 23.984 -8.183 1.00 49.62 85 LYS A O 1
ATOM 636 N N . GLY A 1 86 ? -12.166 22.891 -9.832 1.00 50.97 86 GLY A N 1
ATOM 637 C CA . GLY A 1 86 ? -11.995 23.877 -10.898 1.00 50.97 86 GLY A CA 1
ATOM 638 C C . GLY A 1 86 ? -12.954 25.044 -10.733 1.00 50.97 86 GLY A C 1
ATOM 639 O O . GLY A 1 86 ? -13.947 24.890 -9.981 1.00 50.97 86 GLY A O 1
#

Organism: NCBI:txid3074435